Protein AF-A0A2S9A6Z4-F1 (afdb_monomer_lite)

Structure (mmCIF, N/CA/C/O backbone):
data_AF-A0A2S9A6Z4-F1
#
_entry.id   AF-A0A2S9A6Z4-F1
#
loop_
_atom_site.group_PDB
_atom_site.id
_atom_site.type_symbol
_atom_site.label_atom_id
_atom_site.label_alt_id
_atom_site.label_comp_id
_atom_site.label_asym_id
_atom_site.label_entity_id
_atom_site.label_seq_id
_atom_site.pdbx_PDB_ins_code
_atom_site.Cartn_x
_atom_site.Cartn_y
_atom_site.Cartn_z
_atom_site.occupancy
_atom_site.B_iso_or_equiv
_atom_site.auth_seq_id
_atom_site.auth_comp_id
_atom_site.auth_asym_id
_atom_site.auth_atom_id
_atom_site.pdbx_PDB_model_num
ATOM 1 N N . MET A 1 1 ? -17.299 8.467 -20.390 1.00 43.91 1 MET A N 1
ATOM 2 C CA . MET A 1 1 ? -16.970 8.377 -18.951 1.00 43.91 1 MET A CA 1
ATOM 3 C C . MET A 1 1 ? -18.245 8.656 -18.169 1.00 43.91 1 MET A C 1
ATOM 5 O O . MET A 1 1 ? -18.631 9.810 -18.056 1.00 43.91 1 MET A O 1
ATOM 9 N N . GLY A 1 2 ? -18.973 7.609 -17.773 1.00 43.03 2 GLY A N 1
ATOM 10 C CA . GLY A 1 2 ? -20.214 7.733 -17.004 1.00 43.03 2 GLY A CA 1
ATOM 11 C C . GLY A 1 2 ? -19.898 7.687 -15.514 1.00 43.03 2 GLY A C 1
ATOM 12 O O . GLY A 1 2 ? -19.309 6.712 -15.056 1.00 43.03 2 GLY A O 1
ATOM 13 N N . GLY A 1 3 ? -20.234 8.748 -14.783 1.00 45.00 3 GLY A N 1
ATOM 14 C CA . GLY A 1 3 ? -20.076 8.791 -13.331 1.00 45.00 3 GLY A CA 1
ATOM 15 C C . GLY A 1 3 ? -21.122 7.904 -12.665 1.00 45.00 3 GLY A C 1
ATOM 16 O O . GLY A 1 3 ? -22.321 8.091 -12.880 1.00 45.00 3 GLY A O 1
ATOM 17 N N . SER A 1 4 ? -20.681 6.927 -11.877 1.00 59.25 4 SER A N 1
ATOM 18 C CA . SER A 1 4 ? -21.575 6.215 -10.967 1.00 59.25 4 SER A CA 1
ATOM 19 C C . SER A 1 4 ? -21.935 7.139 -9.794 1.00 59.25 4 SER A C 1
ATOM 21 O O . SER A 1 4 ? -21.172 8.031 -9.430 1.00 59.25 4 SER A O 1
ATOM 23 N N . LYS A 1 5 ? -23.115 6.942 -9.193 1.00 54.53 5 LYS A N 1
ATOM 24 C CA . LYS A 1 5 ? -23.552 7.677 -7.987 1.00 54.53 5 LYS A CA 1
ATOM 25 C C . LYS A 1 5 ? -22.814 7.236 -6.713 1.00 54.53 5 LYS A C 1
ATOM 27 O O . LYS A 1 5 ? -23.123 7.732 -5.633 1.00 54.53 5 LYS A O 1
ATOM 32 N N . ASN A 1 6 ? -21.881 6.293 -6.828 1.00 62.22 6 ASN A N 1
ATOM 33 C CA . ASN A 1 6 ? -21.111 5.798 -5.700 1.00 62.22 6 ASN A CA 1
ATOM 34 C C . ASN A 1 6 ? -19.987 6.791 -5.418 1.00 62.22 6 ASN A C 1
ATOM 36 O O . ASN A 1 6 ? -19.190 7.098 -6.304 1.00 62.22 6 ASN A O 1
ATOM 40 N N . LEU A 1 7 ? -19.939 7.301 -4.188 1.00 59.84 7 LEU A N 1
ATOM 41 C CA . LEU A 1 7 ? -18.796 8.086 -3.740 1.00 59.84 7 LEU A CA 1
ATOM 42 C C . LEU A 1 7 ? -17.546 7.197 -3.806 1.00 59.84 7 LEU A C 1
ATOM 44 O O . LEU A 1 7 ? -17.610 6.069 -3.312 1.00 59.84 7 LEU A O 1
ATOM 48 N N . PRO A 1 8 ? -16.437 7.674 -4.396 1.00 63.22 8 PRO A N 1
ATOM 49 C CA . PRO A 1 8 ? -15.197 6.918 -4.399 1.00 63.22 8 PRO A CA 1
ATOM 50 C C . PRO A 1 8 ? -14.736 6.720 -2.955 1.00 63.22 8 PRO A C 1
ATOM 52 O O . PRO A 1 8 ? -14.615 7.676 -2.181 1.00 63.22 8 PRO A O 1
ATOM 55 N N . ALA A 1 9 ? -14.509 5.470 -2.583 1.00 68.00 9 ALA A N 1
ATOM 56 C CA . ALA A 1 9 ? -13.894 5.124 -1.321 1.00 68.00 9 ALA A CA 1
ATOM 57 C C . ALA A 1 9 ? -12.387 5.445 -1.390 1.00 68.00 9 ALA A C 1
ATOM 59 O O . ALA A 1 9 ? -11.789 5.403 -2.464 1.00 68.00 9 ALA A O 1
ATOM 60 N N . PRO A 1 10 ? -11.719 5.728 -0.258 1.00 69.25 10 PRO A N 1
ATOM 61 C CA . PRO A 1 10 ? -10.266 5.914 -0.199 1.00 69.25 10 PRO A CA 1
ATOM 62 C C . PRO A 1 10 ? -9.458 4.820 -0.908 1.00 69.25 10 PRO A C 1
ATOM 64 O O . PRO A 1 10 ? -8.398 5.097 -1.464 1.00 69.25 10 PRO A O 1
ATOM 67 N N . VAL A 1 11 ? -9.977 3.590 -0.916 1.00 66.62 11 VAL A N 1
ATOM 68 C CA . VAL A 1 11 ? -9.365 2.444 -1.589 1.00 66.62 11 VAL A CA 1
ATOM 69 C C . VAL A 1 11 ? -9.348 2.580 -3.118 1.00 66.62 11 VAL A C 1
ATOM 71 O O . VAL A 1 11 ? -8.414 2.103 -3.759 1.00 66.62 11 VAL A O 1
ATOM 74 N N . ASP A 1 12 ? -10.299 3.312 -3.704 1.00 66.06 12 ASP A N 1
ATOM 75 C CA . ASP A 1 12 ? -10.318 3.617 -5.140 1.00 66.06 12 ASP A CA 1
ATOM 76 C C . ASP A 1 12 ? -9.138 4.518 -5.538 1.00 66.06 12 ASP A C 1
ATOM 78 O O . ASP A 1 12 ? -8.703 4.508 -6.687 1.00 66.06 12 ASP A O 1
ATOM 82 N N . GLY A 1 13 ? -8.555 5.252 -4.581 1.00 66.44 13 GLY A N 1
ATOM 83 C CA . GLY A 1 13 ? -7.328 6.026 -4.779 1.00 66.44 13 GLY A CA 1
ATOM 84 C C . GLY A 1 13 ? -6.061 5.174 -4.922 1.00 66.44 13 GLY A C 1
ATOM 85 O O . GLY A 1 13 ? -5.030 5.699 -5.339 1.00 66.44 13 GLY A O 1
ATOM 86 N N . LEU A 1 14 ? -6.122 3.874 -4.603 1.00 67.44 14 LEU A N 1
ATOM 87 C CA . LEU A 1 14 ? -5.016 2.926 -4.795 1.00 67.44 14 LEU A CA 1
ATOM 88 C C . LEU A 1 14 ? -4.961 2.361 -6.222 1.00 67.44 14 LEU A C 1
ATOM 90 O O . LEU A 1 14 ? -3.944 1.790 -6.632 1.00 67.44 14 LEU A O 1
ATOM 94 N N . ALA A 1 15 ? -6.040 2.535 -6.991 1.00 65.94 15 ALA A N 1
ATOM 95 C CA . ALA A 1 15 ? -6.064 2.269 -8.419 1.00 65.94 15 ALA A CA 1
ATOM 96 C C . ALA A 1 15 ? -5.478 3.477 -9.163 1.00 65.94 15 ALA A C 1
ATOM 98 O O . ALA A 1 15 ? -6.114 4.518 -9.329 1.00 65.94 15 ALA A O 1
ATOM 99 N N . LEU A 1 16 ? -4.229 3.350 -9.610 1.00 66.25 16 LEU A N 1
ATOM 100 C CA . LEU A 1 16 ? -3.559 4.418 -10.347 1.00 66.25 16 LEU A CA 1
ATOM 101 C C . LEU A 1 16 ? -4.236 4.663 -11.703 1.00 66.25 16 LEU A C 1
ATOM 103 O O . LEU A 1 16 ? -4.534 3.725 -12.443 1.00 66.25 16 LEU A O 1
ATOM 107 N N . CYS A 1 17 ? -4.404 5.935 -12.076 1.00 68.38 17 CYS A N 1
ATOM 108 C CA . CYS A 1 17 ? -4.778 6.288 -13.445 1.00 68.38 17 CYS A CA 1
ATOM 109 C C . CYS A 1 17 ? -3.671 5.872 -14.432 1.00 68.38 17 CYS A C 1
ATOM 111 O O . CYS A 1 17 ? -2.522 5.669 -14.037 1.00 68.38 17 CYS A O 1
ATOM 113 N N . ALA A 1 18 ? -3.987 5.799 -15.729 1.00 63.03 18 ALA A N 1
ATOM 114 C CA . ALA A 1 18 ? -3.044 5.347 -16.759 1.00 63.03 18 ALA A CA 1
ATOM 115 C C . ALA A 1 18 ? -1.693 6.095 -16.740 1.00 63.03 18 ALA A C 1
ATOM 117 O O . ALA A 1 18 ? -0.648 5.480 -16.928 1.00 63.03 18 ALA A O 1
ATOM 118 N N . ILE A 1 19 ? -1.699 7.399 -16.440 1.00 66.81 19 ILE A N 1
ATOM 119 C CA . ILE A 1 19 ? -0.490 8.237 -16.365 1.00 66.81 19 ILE A CA 1
ATOM 120 C C . ILE A 1 19 ? 0.354 7.874 -15.136 1.00 66.81 19 ILE A C 1
ATOM 122 O O . ILE A 1 19 ? 1.558 7.653 -15.251 1.00 66.81 19 ILE A O 1
ATOM 126 N N . CYS A 1 20 ? -0.272 7.768 -13.961 1.00 66.12 20 CYS A N 1
ATOM 127 C CA . CYS A 1 20 ? 0.419 7.375 -12.733 1.00 66.12 20 CYS A CA 1
ATOM 128 C C . CYS 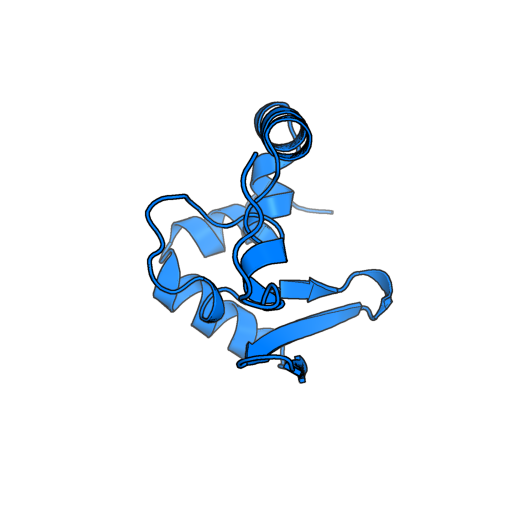A 1 20 ? 0.929 5.930 -12.811 1.00 66.12 20 CYS A C 1
ATOM 130 O O . CYS A 1 20 ? 2.008 5.623 -12.302 1.00 66.12 20 CYS A O 1
ATOM 132 N N . ASN A 1 21 ? 0.181 5.050 -13.483 1.00 69.69 21 ASN A N 1
ATOM 133 C CA . ASN A 1 21 ? 0.605 3.682 -13.731 1.00 69.69 21 ASN A CA 1
ATOM 134 C C . ASN A 1 21 ? 1.830 3.636 -14.658 1.00 69.69 21 ASN A C 1
ATOM 136 O O . ASN A 1 21 ? 2.802 2.971 -14.307 1.00 69.69 21 ASN A O 1
ATOM 140 N N . ALA A 1 22 ? 1.831 4.405 -15.754 1.00 65.06 22 ALA A N 1
ATOM 141 C CA . ALA A 1 22 ? 2.977 4.530 -16.659 1.00 65.06 22 ALA A CA 1
ATOM 142 C C . ALA A 1 22 ? 4.222 5.105 -15.955 1.00 65.06 22 ALA A C 1
ATOM 144 O O . ALA A 1 22 ? 5.332 4.614 -16.152 1.00 65.06 22 ALA A O 1
ATOM 145 N N . GLY A 1 23 ? 4.048 6.096 -15.071 1.00 65.62 23 GLY A N 1
ATOM 146 C CA . GLY A 1 23 ? 5.140 6.634 -14.250 1.00 65.62 23 GLY A CA 1
ATOM 147 C C . GLY A 1 23 ? 5.727 5.605 -13.276 1.00 65.62 23 GLY A C 1
ATOM 148 O O . GLY A 1 23 ? 6.944 5.524 -13.104 1.00 65.62 23 GLY A O 1
ATOM 149 N N . CYS A 1 24 ? 4.879 4.763 -12.677 1.00 61.28 24 CYS A N 1
ATOM 150 C CA . CYS A 1 24 ? 5.348 3.649 -11.856 1.00 61.28 24 CYS A CA 1
ATOM 151 C C . CYS A 1 24 ? 6.115 2.620 -12.694 1.00 61.28 24 CYS A C 1
ATOM 153 O O . CYS A 1 24 ? 7.206 2.227 -12.294 1.00 61.28 24 CYS A O 1
ATOM 155 N N . GLU A 1 25 ? 5.578 2.213 -13.845 1.00 63.28 25 GLU A N 1
ATOM 156 C CA . GLU A 1 25 ? 6.174 1.197 -14.727 1.00 63.28 25 GLU A CA 1
ATOM 157 C C . GLU A 1 25 ? 7.566 1.570 -15.258 1.00 63.28 25 GLU A C 1
ATOM 159 O O . GLU A 1 25 ? 8.338 0.672 -15.579 1.00 63.28 25 GLU A O 1
ATOM 164 N N . GLY A 1 26 ? 7.924 2.859 -15.287 1.00 69.88 26 GLY A N 1
ATOM 165 C CA . GLY A 1 26 ? 9.269 3.303 -15.660 1.00 69.88 26 GLY A CA 1
ATOM 166 C C . GLY A 1 26 ? 10.349 2.962 -14.625 1.00 69.88 26 GLY A C 1
ATOM 167 O O . GLY A 1 26 ? 11.331 2.304 -14.949 1.00 69.88 26 GLY A O 1
ATOM 168 N N . GLY A 1 27 ? 10.190 3.410 -13.375 1.00 69.88 27 GLY A N 1
ATOM 169 C CA . GLY A 1 27 ? 11.231 3.222 -12.346 1.00 69.88 27 GLY A CA 1
ATOM 170 C C . GLY A 1 27 ? 10.769 3.310 -10.893 1.00 69.88 27 GLY A C 1
ATOM 171 O O . GLY A 1 27 ? 11.493 2.895 -9.994 1.00 69.88 27 GLY A O 1
ATOM 172 N N . MET A 1 28 ? 9.552 3.796 -10.635 1.00 79.31 28 MET A N 1
ATOM 173 C CA . MET A 1 28 ? 9.033 3.948 -9.270 1.00 79.31 28 MET A CA 1
ATOM 174 C C . MET A 1 28 ? 8.182 2.761 -8.809 1.00 79.31 28 MET A C 1
ATOM 176 O O . MET A 1 28 ? 7.661 2.781 -7.698 1.00 79.31 28 MET A O 1
ATOM 180 N N . GLN A 1 29 ? 8.024 1.718 -9.628 1.00 82.00 29 GLN A N 1
ATOM 181 C CA . GLN A 1 29 ? 7.120 0.607 -9.333 1.00 82.00 29 GLN A CA 1
ATOM 182 C C . GLN A 1 29 ? 7.457 -0.097 -8.020 1.00 82.00 29 GLN A C 1
ATOM 184 O O . GLN A 1 29 ? 6.553 -0.318 -7.220 1.00 82.00 29 GLN A O 1
ATOM 189 N N . ALA A 1 30 ? 8.729 -0.429 -7.786 1.00 81.38 30 ALA A N 1
ATOM 190 C CA . ALA A 1 30 ? 9.139 -1.102 -6.555 1.00 81.38 30 ALA A CA 1
ATOM 191 C C . ALA A 1 30 ? 8.832 -0.238 -5.324 1.00 81.38 30 ALA A C 1
ATOM 193 O O . ALA A 1 30 ? 8.286 -0.728 -4.343 1.00 81.38 30 ALA A O 1
ATOM 194 N N . GLN A 1 31 ? 9.089 1.069 -5.410 1.00 86.50 31 GLN A N 1
ATOM 195 C CA . GLN A 1 31 ? 8.803 2.019 -4.338 1.00 86.50 31 GLN A CA 1
ATOM 196 C C . GLN A 1 31 ? 7.294 2.195 -4.103 1.00 86.50 31 GLN A C 1
ATOM 198 O O . GLN A 1 31 ? 6.839 2.210 -2.961 1.00 86.50 31 GLN A O 1
ATOM 203 N N . ALA A 1 32 ? 6.507 2.295 -5.174 1.00 87.31 32 ALA A N 1
ATOM 204 C CA . ALA A 1 32 ? 5.059 2.444 -5.093 1.00 87.31 32 ALA A CA 1
ATOM 205 C C . ALA A 1 32 ? 4.385 1.192 -4.519 1.00 87.31 32 ALA A C 1
ATOM 207 O O . ALA A 1 32 ? 3.466 1.313 -3.712 1.00 87.31 32 ALA A O 1
ATOM 208 N N . LEU A 1 33 ? 4.855 0.001 -4.905 1.00 89.00 33 LEU A N 1
ATOM 209 C CA . LEU A 1 33 ? 4.388 -1.263 -4.343 1.00 89.00 33 LEU A CA 1
ATOM 210 C C . LEU A 1 33 ? 4.818 -1.391 -2.879 1.00 89.00 33 LEU A C 1
ATOM 212 O O . LEU A 1 33 ? 3.957 -1.610 -2.039 1.00 89.00 33 LEU A O 1
ATOM 216 N N . ARG A 1 34 ? 6.095 -1.134 -2.551 1.00 90.00 34 ARG A N 1
ATOM 217 C CA . ARG A 1 34 ? 6.626 -1.128 -1.175 1.00 90.00 34 ARG A CA 1
ATOM 218 C C . ARG A 1 34 ? 5.764 -0.301 -0.226 1.00 90.00 34 ARG A C 1
ATOM 220 O O . ARG A 1 34 ? 5.455 -0.759 0.862 1.00 90.00 34 ARG A O 1
ATOM 227 N N . TYR A 1 35 ? 5.396 0.916 -0.617 1.00 92.00 35 TYR A N 1
ATOM 228 C CA . TYR A 1 35 ? 4.644 1.838 0.240 1.00 92.00 35 TYR A CA 1
ATOM 229 C C . TYR A 1 35 ? 3.119 1.707 0.122 1.00 92.00 35 TYR A C 1
ATOM 231 O O . TYR A 1 35 ? 2.394 2.502 0.723 1.00 92.00 35 TYR A O 1
ATOM 239 N N . GLY A 1 36 ? 2.626 0.732 -0.647 1.00 89.25 36 GLY A N 1
ATOM 240 C CA . GLY A 1 36 ? 1.195 0.511 -0.861 1.00 89.25 36 GLY A CA 1
ATOM 241 C C . GLY A 1 36 ? 0.495 1.628 -1.637 1.00 89.25 36 GLY A C 1
ATOM 242 O O . GLY A 1 36 ? -0.723 1.729 -1.591 1.00 89.25 36 GLY A O 1
ATOM 243 N N . TRP A 1 37 ? 1.238 2.480 -2.351 1.00 88.62 37 TRP A N 1
ATOM 244 C CA . TRP A 1 37 ? 0.687 3.522 -3.232 1.00 88.62 37 TRP A CA 1
ATOM 245 C C . TRP A 1 37 ? 0.159 2.953 -4.547 1.00 88.62 37 TRP A C 1
ATOM 247 O O . TRP A 1 37 ? -0.641 3.587 -5.231 1.00 88.62 37 TRP A O 1
ATOM 257 N N . LYS A 1 38 ? 0.641 1.763 -4.908 1.00 85.31 38 LYS A N 1
ATOM 258 C CA . LYS A 1 38 ? 0.162 0.956 -6.023 1.00 85.31 38 LYS A CA 1
ATOM 259 C C . LYS A 1 38 ? -0.252 -0.401 -5.480 1.00 85.31 38 LYS A C 1
ATOM 261 O O . LYS A 1 38 ? 0.454 -0.996 -4.669 1.00 85.31 38 LYS A O 1
ATOM 266 N N . VAL A 1 39 ? -1.361 -0.909 -5.994 1.00 86.62 39 VAL A N 1
ATOM 267 C CA . VAL A 1 39 ? -1.824 -2.270 -5.734 1.00 86.62 39 VAL A CA 1
ATOM 268 C C . VAL A 1 39 ? -1.780 -3.058 -7.040 1.00 86.62 39 VAL A C 1
ATOM 270 O O . VAL A 1 39 ? -2.051 -2.518 -8.116 1.00 86.62 39 VAL A O 1
ATOM 273 N N . ARG A 1 40 ? -1.371 -4.329 -6.983 1.00 84.19 40 ARG A N 1
ATOM 274 C CA . ARG A 1 40 ? -1.389 -5.194 -8.172 1.00 84.19 40 ARG A CA 1
ATOM 275 C C . ARG A 1 40 ? -2.834 -5.459 -8.593 1.00 84.19 40 ARG A C 1
ATOM 277 O O . ARG A 1 40 ? -3.693 -5.683 -7.751 1.00 84.19 40 ARG A O 1
ATOM 284 N N . ALA A 1 41 ? -3.078 -5.526 -9.900 1.00 84.31 41 ALA A N 1
ATOM 285 C CA . ALA A 1 41 ? -4.425 -5.706 -10.447 1.00 84.31 41 ALA A CA 1
ATOM 286 C C . ALA A 1 41 ? -5.134 -6.996 -9.986 1.00 84.31 41 ALA A C 1
ATOM 288 O O . ALA A 1 41 ? -6.358 -7.042 -9.967 1.00 84.31 41 ALA A O 1
ATOM 289 N N . TRP A 1 42 ? -4.384 -8.038 -9.613 1.00 84.50 42 TRP A N 1
ATOM 290 C CA . TRP A 1 42 ? -4.948 -9.302 -9.129 1.00 84.50 42 TRP A CA 1
ATOM 291 C C . TRP A 1 42 ? -5.414 -9.255 -7.664 1.00 84.50 42 TRP A C 1
ATOM 293 O O . TRP A 1 42 ? -6.072 -10.188 -7.207 1.00 84.50 42 TRP A O 1
ATOM 303 N N . VAL A 1 43 ? -5.089 -8.199 -6.911 1.00 85.88 43 VAL A N 1
ATOM 304 C CA . VAL A 1 43 ? -5.507 -8.056 -5.511 1.00 85.88 43 VAL A CA 1
ATOM 305 C C . VAL A 1 43 ? -6.985 -7.685 -5.466 1.00 85.88 43 VAL A C 1
ATOM 307 O O . VAL A 1 43 ? -7.375 -6.587 -5.853 1.00 85.88 43 VAL A O 1
ATOM 310 N N . THR A 1 44 ? -7.813 -8.591 -4.949 1.00 85.31 44 THR A N 1
ATOM 311 C CA . THR A 1 44 ? -9.270 -8.399 -4.881 1.00 85.31 44 THR A CA 1
ATOM 312 C C . THR A 1 44 ? -9.723 -7.519 -3.718 1.00 85.31 44 THR A C 1
ATOM 314 O O . THR A 1 44 ? -10.764 -6.881 -3.820 1.00 85.31 44 THR A O 1
ATOM 317 N N . ASN A 1 45 ? -8.945 -7.467 -2.630 1.00 86.50 45 ASN A N 1
ATOM 318 C CA . ASN A 1 45 ? -9.253 -6.694 -1.420 1.00 86.50 45 ASN A CA 1
ATOM 319 C C . ASN A 1 45 ? -8.144 -5.659 -1.144 1.00 86.50 45 ASN A C 1
ATOM 321 O O . ASN A 1 45 ? -7.297 -5.887 -0.275 1.00 86.50 45 ASN A O 1
ATOM 325 N N . PRO A 1 46 ? -8.107 -4.541 -1.890 1.00 86.00 46 PRO A N 1
ATOM 326 C CA . PRO A 1 46 ? -7.050 -3.530 -1.786 1.00 86.00 46 PRO A CA 1
ATOM 327 C C . PRO A 1 46 ? -6.939 -2.866 -0.403 1.00 86.00 46 PRO A C 1
ATOM 329 O O . PRO A 1 46 ? -5.856 -2.449 -0.014 1.00 86.00 46 PRO A O 1
ATOM 332 N N . GLU A 1 47 ? -8.011 -2.852 0.390 1.00 86.94 47 GLU A N 1
ATOM 333 C CA . GLU A 1 47 ? -8.028 -2.411 1.798 1.00 86.94 47 GLU A CA 1
ATOM 334 C C . GLU A 1 47 ? -7.085 -3.200 2.725 1.00 86.94 47 GLU A C 1
ATOM 336 O O . GLU A 1 47 ? -6.687 -2.715 3.785 1.00 86.94 47 GLU A O 1
ATOM 341 N N . ARG A 1 48 ? -6.683 -4.411 2.316 1.00 89.62 48 ARG A N 1
ATOM 342 C CA . ARG A 1 48 ? -5.696 -5.228 3.036 1.00 89.62 48 ARG A CA 1
ATOM 343 C C . ARG A 1 48 ? -4.258 -4.790 2.780 1.00 89.62 48 ARG A C 1
ATOM 345 O O . ARG A 1 48 ? -3.361 -5.255 3.477 1.00 89.62 48 ARG A O 1
ATOM 352 N N . VAL A 1 49 ? -4.027 -3.922 1.795 1.00 93.38 49 VAL A N 1
ATOM 353 C CA . VAL A 1 49 ? -2.703 -3.374 1.509 1.00 93.38 49 VAL A CA 1
ATOM 354 C C . VAL A 1 49 ? -2.481 -2.151 2.401 1.00 93.38 49 VAL A C 1
ATOM 356 O O . VAL A 1 49 ? -3.236 -1.181 2.315 1.00 93.38 49 VAL A O 1
ATOM 359 N N . PRO A 1 50 ? -1.466 -2.171 3.277 1.00 95.06 50 PRO A N 1
ATOM 360 C CA . PRO A 1 50 ? -1.154 -1.028 4.118 1.00 95.06 50 PRO A CA 1
ATOM 361 C C . PRO A 1 50 ? -0.508 0.076 3.282 1.00 95.06 50 PRO A C 1
ATOM 363 O O . PRO A 1 50 ? 0.280 -0.193 2.378 1.00 95.06 50 PRO A O 1
ATOM 366 N N . VAL A 1 51 ? -0.810 1.326 3.622 1.00 94.50 51 VAL A N 1
ATOM 367 C CA . VAL A 1 51 ? -0.366 2.504 2.872 1.00 94.50 51 VAL A CA 1
ATOM 368 C C . VAL A 1 51 ? 0.516 3.369 3.761 1.00 94.50 51 VAL A C 1
ATOM 370 O O . VAL A 1 51 ? 0.122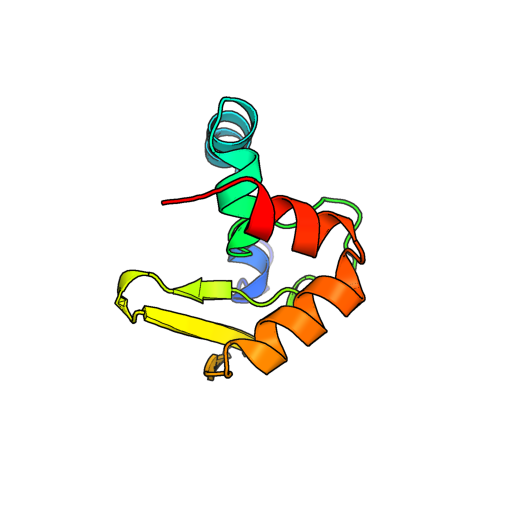 3.746 4.869 1.00 94.50 51 VAL A O 1
ATOM 373 N N . PHE A 1 52 ? 1.707 3.713 3.281 1.00 94.19 52 PHE A N 1
ATOM 374 C CA . PHE A 1 52 ? 2.588 4.651 3.967 1.00 94.19 52 PHE A CA 1
ATOM 375 C C . PHE A 1 52 ? 2.274 6.092 3.558 1.00 94.19 52 PHE A C 1
ATOM 377 O O . PHE A 1 52 ? 2.271 6.427 2.374 1.00 94.19 52 PHE A O 1
ATOM 384 N N . TYR A 1 53 ? 2.055 6.972 4.533 1.00 91.19 53 TYR A N 1
ATOM 385 C CA . TYR A 1 53 ? 1.808 8.397 4.317 1.00 91.19 53 TYR A CA 1
ATOM 386 C C . TYR A 1 53 ? 3.083 9.197 4.621 1.00 91.19 53 TYR A C 1
ATOM 388 O O . TYR A 1 53 ? 3.350 9.487 5.789 1.00 91.19 53 TYR A O 1
ATOM 396 N N . PRO A 1 54 ? 3.868 9.606 3.605 1.00 88.25 54 PRO A N 1
ATOM 397 C CA . PRO A 1 54 ? 5.198 10.184 3.817 1.00 88.25 54 PRO A CA 1
ATOM 398 C C . PRO A 1 54 ? 5.171 11.534 4.542 1.00 88.25 54 PRO A C 1
ATOM 400 O O . PRO 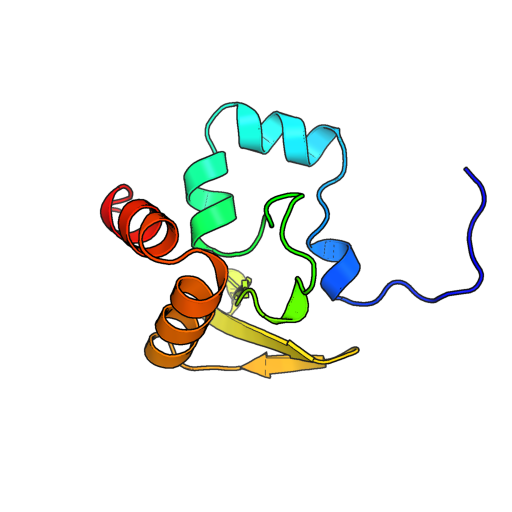A 1 54 ? 6.053 11.815 5.342 1.00 88.25 54 PRO A O 1
ATOM 403 N N . ARG A 1 55 ? 4.134 12.358 4.337 1.00 89.31 55 ARG A N 1
ATOM 404 C CA . ARG A 1 55 ? 3.991 13.640 5.058 1.00 89.31 55 ARG A CA 1
ATOM 405 C C . ARG A 1 55 ? 3.766 13.468 6.559 1.00 89.31 55 ARG A C 1
ATOM 407 O O . ARG A 1 55 ? 4.072 14.367 7.331 1.00 89.31 55 ARG A O 1
ATOM 414 N N . GLU A 1 56 ? 3.205 12.333 6.956 1.00 91.62 56 GLU A N 1
ATOM 415 C CA . GLU A 1 56 ? 2.855 12.023 8.343 1.00 91.62 56 GLU A CA 1
ATOM 416 C C . GLU A 1 56 ? 3.782 10.972 8.960 1.00 91.62 56 GLU A C 1
ATOM 418 O O . GLU A 1 56 ? 3.590 10.613 10.123 1.00 91.62 56 GLU A O 1
ATOM 423 N N . MET A 1 57 ? 4.744 10.474 8.170 1.00 92.75 57 MET A N 1
ATOM 424 C CA . MET A 1 57 ? 5.713 9.432 8.513 1.00 92.75 57 MET A CA 1
ATOM 425 C C . MET A 1 57 ? 5.079 8.228 9.220 1.00 92.75 57 MET A C 1
ATOM 427 O O . MET A 1 57 ? 5.621 7.702 10.190 1.00 92.75 57 MET A O 1
ATOM 431 N N . ARG A 1 58 ? 3.906 7.790 8.745 1.00 95.56 58 ARG A N 1
ATOM 432 C CA . ARG A 1 58 ? 3.142 6.705 9.374 1.00 95.56 58 ARG A CA 1
ATOM 433 C C . ARG A 1 58 ? 2.527 5.756 8.362 1.00 95.56 58 ARG A C 1
ATOM 435 O O . ARG A 1 58 ? 2.162 6.157 7.257 1.00 95.56 58 ARG A O 1
ATOM 442 N N . TRP A 1 59 ? 2.361 4.514 8.791 1.00 96.44 59 TRP A N 1
ATOM 443 C CA . TRP A 1 59 ? 1.566 3.521 8.086 1.00 96.44 59 TRP A CA 1
ATOM 444 C C . TRP A 1 59 ? 0.108 3.616 8.513 1.00 96.44 59 TRP A C 1
ATOM 446 O O . TRP A 1 59 ? -0.191 3.877 9.679 1.00 96.44 59 TRP A O 1
ATOM 456 N N . CYS A 1 60 ? -0.795 3.382 7.570 1.00 95.44 60 CYS A N 1
ATOM 457 C CA . CYS A 1 60 ? -2.224 3.305 7.823 1.00 95.44 60 CYS A CA 1
ATOM 458 C C . CYS A 1 60 ? -2.816 2.091 7.104 1.00 95.44 60 CYS A C 1
ATOM 460 O O . CYS A 1 60 ? -2.374 1.744 6.007 1.00 95.44 60 CYS A O 1
ATOM 462 N N . ARG A 1 61 ? -3.871 1.505 7.675 1.00 93.69 61 ARG A N 1
ATOM 463 C CA . ARG A 1 61 ? -4.828 0.699 6.905 1.00 93.69 61 ARG A CA 1
ATOM 464 C C . ARG A 1 61 ? -6.011 1.560 6.481 1.00 93.69 61 ARG A C 1
ATOM 466 O O . ARG A 1 61 ? -6.365 2.515 7.181 1.00 93.69 61 ARG A O 1
ATOM 473 N N . LEU A 1 62 ? -6.617 1.214 5.354 1.00 90.12 62 LEU A N 1
ATOM 474 C CA . LEU A 1 62 ? -7.844 1.846 4.886 1.00 90.12 62 LEU A CA 1
ATOM 475 C C . LEU A 1 62 ? -9.032 0.997 5.340 1.00 90.12 62 LEU A C 1
ATOM 477 O O . LEU A 1 62 ? -9.069 -0.197 5.068 1.00 90.12 62 LEU A O 1
ATOM 481 N N . GLU A 1 63 ? -9.989 1.604 6.036 1.00 86.38 63 GLU A N 1
ATOM 482 C CA . GLU A 1 63 ? -11.218 0.941 6.482 1.00 86.38 63 GLU A CA 1
ATOM 483 C C . GLU A 1 63 ? -12.425 1.790 6.101 1.00 86.38 63 GLU A C 1
ATOM 485 O O . GLU A 1 63 ? -12.684 2.839 6.699 1.00 86.38 63 GLU A O 1
ATOM 490 N N . GLY A 1 64 ? -13.159 1.352 5.075 1.00 82.94 64 GLY A N 1
ATOM 491 C CA . GLY A 1 64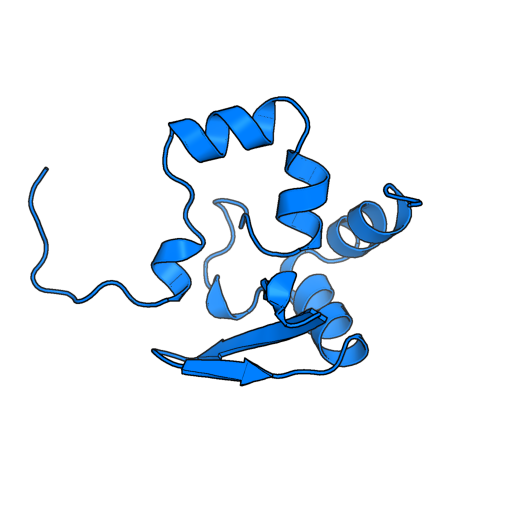 ? -14.232 2.149 4.487 1.00 82.94 64 GLY A CA 1
ATOM 492 C C . GLY A 1 64 ? -13.711 3.528 4.081 1.00 82.94 64 GLY A C 1
ATOM 493 O O . GLY A 1 64 ? -12.801 3.636 3.263 1.00 82.94 64 GLY A O 1
ATOM 494 N N . THR A 1 65 ? -14.261 4.586 4.681 1.00 81.00 65 THR A N 1
ATOM 495 C CA . THR A 1 65 ? -13.872 5.985 4.430 1.00 81.00 65 THR A CA 1
ATOM 496 C C . THR A 1 65 ? -12.767 6.511 5.351 1.00 81.00 65 THR A C 1
ATOM 498 O O . THR A 1 65 ? -12.416 7.688 5.269 1.00 81.00 65 THR A O 1
ATOM 501 N N . TYR A 1 66 ? -12.227 5.679 6.242 1.00 84.44 66 TYR A N 1
ATOM 502 C CA . TYR A 1 66 ? -11.265 6.091 7.259 1.00 84.44 66 TYR A CA 1
ATOM 503 C C . TYR A 1 66 ? -9.866 5.546 6.988 1.00 84.44 66 TYR A C 1
ATOM 505 O O . TYR A 1 66 ? -9.675 4.475 6.413 1.00 84.44 66 TYR A O 1
ATOM 513 N N . ARG A 1 67 ? -8.873 6.295 7.469 1.00 90.56 67 ARG A N 1
ATOM 514 C CA . ARG A 1 67 ? -7.481 5.857 7.574 1.00 90.56 67 ARG A CA 1
ATOM 515 C C . ARG A 1 67 ? -7.171 5.599 9.041 1.00 90.56 67 ARG A C 1
ATOM 517 O O . ARG A 1 67 ? -7.298 6.503 9.868 1.00 90.56 67 ARG A O 1
ATOM 524 N N . VAL A 1 68 ? -6.777 4.377 9.361 1.00 93.81 68 VAL A N 1
ATOM 525 C CA . VAL A 1 68 ? -6.454 3.974 10.730 1.00 93.81 68 VAL A CA 1
ATOM 526 C C . VAL A 1 68 ? -4.942 3.817 10.832 1.00 93.81 68 VAL A C 1
ATOM 528 O O . VAL A 1 68 ? -4.391 2.968 10.128 1.00 93.81 68 VAL A O 1
ATOM 531 N N . PRO A 1 69 ? -4.251 4.630 11.656 1.00 96.31 69 PRO A N 1
ATOM 532 C CA . PRO A 1 69 ? -2.817 4.485 11.869 1.00 96.31 69 PRO A CA 1
ATOM 533 C C . PRO A 1 69 ? -2.477 3.101 12.423 1.00 96.31 69 PRO A C 1
ATOM 535 O O . PRO A 1 69 ? -3.140 2.614 13.336 1.00 96.31 69 PRO A O 1
ATOM 538 N N . ILE A 1 70 ? -1.424 2.494 11.890 1.00 97.00 70 ILE A N 1
ATOM 539 C CA . ILE A 1 70 ? -0.907 1.190 12.312 1.00 97.00 70 ILE A CA 1
ATOM 540 C C . ILE A 1 70 ? 0.608 1.268 12.508 1.00 97.00 70 ILE A C 1
ATOM 542 O O . ILE A 1 70 ? 1.280 2.175 12.009 1.00 97.00 70 ILE A O 1
ATOM 546 N N . THR A 1 71 ? 1.160 0.314 13.252 1.00 96.94 71 THR A N 1
ATOM 547 C CA . THR A 1 71 ? 2.609 0.203 13.424 1.00 96.94 71 THR A CA 1
ATOM 548 C C . THR A 1 71 ? 3.270 -0.360 12.166 1.00 96.94 71 THR A C 1
ATOM 550 O O . THR A 1 71 ? 2.624 -0.981 11.320 1.00 96.94 71 THR A O 1
ATOM 553 N N . TYR A 1 72 ? 4.590 -0.186 12.064 1.00 94.75 72 TYR A N 1
ATOM 554 C CA . TYR A 1 72 ? 5.383 -0.801 10.998 1.00 94.75 72 TYR A CA 1
ATOM 555 C C . TYR A 1 72 ? 5.263 -2.332 10.987 1.00 94.75 72 TYR A C 1
ATOM 557 O O . TYR A 1 72 ? 5.110 -2.917 9.921 1.00 94.75 72 TYR A O 1
ATOM 565 N N . SER A 1 73 ? 5.286 -2.981 12.158 1.00 95.88 73 SER A N 1
ATOM 566 C CA . SER A 1 73 ? 5.154 -4.440 12.255 1.00 95.88 73 SER A CA 1
ATOM 567 C C . SER A 1 73 ? 3.827 -4.931 11.676 1.00 95.88 73 SER A C 1
ATOM 569 O O . SER A 1 73 ? 3.833 -5.817 10.829 1.00 95.88 73 SER A O 1
ATOM 571 N N . VAL A 1 74 ? 2.716 -4.275 12.033 1.00 96.69 74 VAL A N 1
ATOM 572 C CA . VAL A 1 74 ? 1.385 -4.602 11.500 1.00 96.69 74 VAL A CA 1
ATOM 573 C C . VAL A 1 74 ? 1.325 -4.355 9.993 1.00 96.69 74 VAL A C 1
ATOM 575 O O . VAL A 1 74 ? 0.767 -5.164 9.260 1.00 96.69 74 VAL A O 1
ATOM 578 N N . ALA A 1 75 ? 1.939 -3.276 9.496 1.00 96.00 75 ALA A N 1
ATOM 579 C CA . ALA A 1 75 ? 2.037 -3.044 8.058 1.00 96.00 75 ALA A CA 1
ATOM 580 C C . ALA A 1 75 ? 2.823 -4.163 7.349 1.00 96.00 75 ALA A C 1
ATOM 582 O O . ALA A 1 75 ? 2.426 -4.618 6.281 1.00 96.00 75 ALA A O 1
ATOM 583 N N . MET A 1 76 ? 3.913 -4.662 7.935 1.00 95.56 76 MET A N 1
ATOM 584 C CA . MET A 1 76 ? 4.651 -5.779 7.338 1.00 95.56 76 MET A CA 1
ATOM 585 C C . MET A 1 76 ? 3.828 -7.066 7.331 1.00 95.56 76 MET A C 1
ATOM 587 O O . MET A 1 76 ? 3.774 -7.732 6.300 1.00 95.56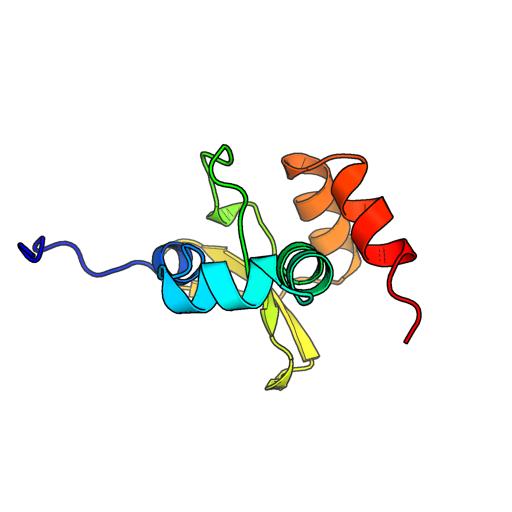 76 MET A O 1
ATOM 591 N N . GLU A 1 77 ? 3.133 -7.383 8.423 1.00 96.38 77 GLU A N 1
ATOM 592 C CA . GLU A 1 77 ? 2.233 -8.540 8.497 1.00 96.38 77 GLU A CA 1
ATOM 593 C C . GLU A 1 77 ? 1.116 -8.454 7.447 1.00 96.38 77 GLU A C 1
ATOM 595 O O . GLU A 1 77 ? 0.885 -9.409 6.704 1.00 96.38 77 GLU A O 1
ATOM 600 N N . MET A 1 78 ? 0.468 -7.291 7.322 1.00 95.62 78 MET A N 1
ATOM 601 C CA . MET A 1 78 ? -0.581 -7.055 6.327 1.00 95.62 78 MET A CA 1
ATOM 602 C C . MET A 1 78 ? -0.048 -7.189 4.896 1.00 95.62 78 MET A C 1
ATOM 604 O O . MET A 1 78 ? -0.625 -7.927 4.098 1.00 95.62 78 MET A O 1
ATOM 608 N N . GLY A 1 79 ? 1.074 -6.542 4.574 1.00 94.19 79 GLY A N 1
ATOM 609 C CA . GLY A 1 79 ? 1.692 -6.631 3.250 1.00 94.19 79 GLY A CA 1
ATOM 610 C C . GLY A 1 79 ? 2.097 -8.061 2.883 1.00 94.19 79 GLY A C 1
ATOM 611 O O . GLY A 1 79 ? 1.779 -8.530 1.789 1.00 94.19 79 GLY A O 1
ATOM 612 N N . CYS A 1 80 ? 2.695 -8.796 3.825 1.00 95.31 80 CYS A N 1
ATOM 613 C CA . CYS A 1 80 ? 3.036 -10.209 3.645 1.00 95.31 80 CYS A CA 1
ATOM 614 C C . CYS A 1 80 ? 1.791 -11.093 3.485 1.00 95.31 80 CYS A C 1
ATOM 616 O O . CYS A 1 80 ? 1.825 -12.055 2.726 1.00 95.31 80 CYS A O 1
ATOM 618 N N . SER A 1 81 ? 0.675 -10.770 4.144 1.00 95.62 81 SER A N 1
ATOM 619 C CA . SER A 1 81 ? -0.575 -11.525 3.977 1.00 95.62 81 SER A CA 1
ATOM 620 C C . SER A 1 81 ? -1.178 -11.401 2.572 1.00 95.62 81 SER A C 1
ATOM 622 O O . SER A 1 81 ? -1.915 -12.288 2.145 1.00 95.62 81 SER A O 1
ATOM 624 N N . VAL A 1 82 ? -0.865 -10.316 1.850 1.00 93.94 82 VAL A N 1
ATOM 625 C CA . VAL A 1 82 ? -1.348 -10.068 0.483 1.00 93.94 82 VAL A CA 1
ATOM 626 C C . VAL A 1 82 ? -0.354 -10.569 -0.561 1.00 93.94 82 VAL A C 1
ATOM 628 O O . VAL A 1 82 ? -0.745 -11.285 -1.478 1.00 93.94 82 VAL A O 1
ATOM 631 N N . TYR A 1 83 ? 0.918 -10.190 -0.437 1.00 92.75 83 TYR A N 1
ATOM 632 C CA . TYR A 1 83 ? 1.940 -10.403 -1.470 1.00 92.75 83 TYR A CA 1
ATOM 633 C C . TYR A 1 83 ? 2.983 -11.464 -1.101 1.00 92.75 83 TYR A C 1
ATOM 635 O O . TYR A 1 83 ? 3.836 -11.810 -1.917 1.00 92.75 83 TYR A O 1
ATOM 643 N N . GLY A 1 84 ? 2.958 -11.983 0.127 1.00 93.62 84 GLY A N 1
ATOM 644 C CA . GLY A 1 84 ? 3.951 -12.938 0.603 1.00 93.62 84 GLY A CA 1
ATOM 645 C C . GLY A 1 84 ? 5.370 -12.379 0.520 1.00 93.62 84 GLY A C 1
ATOM 646 O O . GLY A 1 84 ? 5.649 -11.264 0.964 1.00 93.62 84 GLY A O 1
ATOM 647 N N . ARG A 1 85 ? 6.270 -13.177 -0.062 1.00 92.94 85 ARG A N 1
ATOM 648 C CA . ARG A 1 85 ? 7.701 -12.870 -0.153 1.00 92.94 85 ARG A CA 1
ATOM 649 C C . ARG A 1 85 ? 8.009 -11.631 -1.000 1.00 92.94 85 ARG A C 1
ATOM 651 O O . ARG A 1 85 ? 8.916 -10.894 -0.633 1.00 92.94 85 ARG A O 1
ATOM 658 N N . GLU A 1 86 ? 7.220 -11.349 -2.042 1.00 91.81 86 GLU A N 1
ATOM 659 C CA . GLU A 1 86 ? 7.436 -10.170 -2.899 1.00 91.81 86 GLU A CA 1
ATOM 660 C C . GLU A 1 86 ? 7.439 -8.863 -2.089 1.00 91.81 86 GLU A C 1
ATOM 662 O O . GLU A 1 86 ? 8.210 -7.951 -2.382 1.00 91.81 86 GLU A O 1
ATOM 667 N N . TRP A 1 87 ? 6.615 -8.778 -1.037 1.00 91.69 87 TRP A N 1
ATOM 668 C CA . TRP A 1 87 ? 6.569 -7.597 -0.174 1.00 91.69 87 TRP A CA 1
ATOM 669 C C . TRP A 1 87 ? 7.896 -7.343 0.540 1.00 91.69 87 TRP A C 1
ATOM 671 O O . TRP A 1 87 ? 8.335 -6.195 0.647 1.00 91.69 87 TRP A O 1
ATOM 681 N N . LEU A 1 88 ? 8.519 -8.415 1.034 1.00 92.62 88 LEU A N 1
ATOM 682 C CA . LEU A 1 88 ? 9.804 -8.360 1.724 1.00 92.62 88 LEU A CA 1
ATOM 683 C C . LEU A 1 88 ? 10.904 -7.957 0.747 1.00 92.62 88 LEU A C 1
ATOM 685 O O . LEU A 1 88 ? 11.661 -7.034 1.032 1.00 92.62 88 LEU A O 1
ATOM 689 N N . ASP A 1 89 ? 10.911 -8.561 -0.441 1.00 91.19 89 ASP A N 1
ATOM 690 C CA . ASP A 1 89 ? 11.907 -8.270 -1.468 1.00 91.19 89 ASP A CA 1
ATOM 691 C C . ASP A 1 89 ? 11.862 -6.783 -1.887 1.00 91.19 89 ASP A C 1
ATOM 693 O O . ASP A 1 89 ? 12.905 -6.154 -2.057 1.00 91.19 89 ASP A O 1
ATOM 697 N N . TRP A 1 90 ? 10.677 -6.156 -1.971 1.00 89.69 90 TRP A N 1
ATOM 698 C CA . TRP A 1 90 ? 10.563 -4.708 -2.233 1.00 89.69 90 TRP A CA 1
ATOM 699 C C . TRP A 1 90 ? 11.067 -3.825 -1.085 1.00 89.69 90 TRP A C 1
ATOM 701 O O . TRP A 1 90 ? 11.520 -2.703 -1.327 1.00 89.69 90 TRP A O 1
ATOM 711 N N . HIS A 1 91 ? 10.981 -4.297 0.159 1.00 88.25 91 HIS A N 1
ATOM 712 C CA . HIS A 1 91 ? 11.513 -3.586 1.322 1.00 88.25 91 HIS A CA 1
ATOM 713 C C . HIS A 1 91 ? 13.036 -3.712 1.428 1.00 88.25 91 HIS A C 1
ATOM 715 O O . HIS A 1 91 ? 13.684 -2.750 1.839 1.00 88.25 91 HIS A O 1
ATOM 721 N N . GLU A 1 92 ? 13.594 -4.852 1.020 1.00 86.69 92 GLU A N 1
ATOM 722 C CA . GLU A 1 92 ? 15.035 -5.129 1.011 1.00 86.69 92 GLU A CA 1
ATOM 723 C C . GLU A 1 92 ? 15.756 -4.471 -0.176 1.00 86.69 92 GLU A C 1
ATOM 725 O O . GLU A 1 92 ? 16.849 -3.935 -0.012 1.00 86.69 92 GLU A O 1
ATOM 730 N N . ALA A 1 93 ? 15.139 -4.450 -1.363 1.00 78.38 93 ALA A N 1
ATOM 731 C CA . ALA A 1 93 ? 15.749 -3.935 -2.594 1.00 78.38 93 ALA A CA 1
ATOM 732 C C . ALA A 1 93 ? 15.999 -2.416 -2.597 1.00 78.38 93 ALA A C 1
ATOM 734 O O . ALA A 1 93 ? 16.709 -1.904 -3.460 1.00 78.38 93 ALA A O 1
ATOM 735 N N . VAL A 1 94 ? 15.403 -1.681 -1.659 1.00 63.88 94 VAL A N 1
ATOM 736 C CA . VAL A 1 94 ? 15.515 -0.224 -1.569 1.00 63.88 94 VAL A CA 1
ATOM 737 C C . VAL A 1 94 ? 16.218 0.121 -0.258 1.00 63.88 94 VAL A C 1
ATOM 739 O O . VAL A 1 94 ? 15.578 0.398 0.763 1.00 63.88 94 VAL A O 1
ATOM 742 N N . ILE A 1 95 ? 17.550 0.079 -0.309 1.00 51.75 95 ILE A N 1
ATOM 743 C CA . ILE A 1 95 ? 18.437 0.689 0.685 1.00 51.75 95 ILE A CA 1
ATOM 744 C C . ILE A 1 95 ? 18.478 2.189 0.367 1.00 51.75 95 ILE A C 1
ATOM 746 O O . ILE A 1 95 ? 18.729 2.566 -0.777 1.00 51.75 95 ILE A O 1
ATOM 750 N N . VAL A 1 96 ? 18.121 3.008 1.359 1.00 50.47 96 VAL A N 1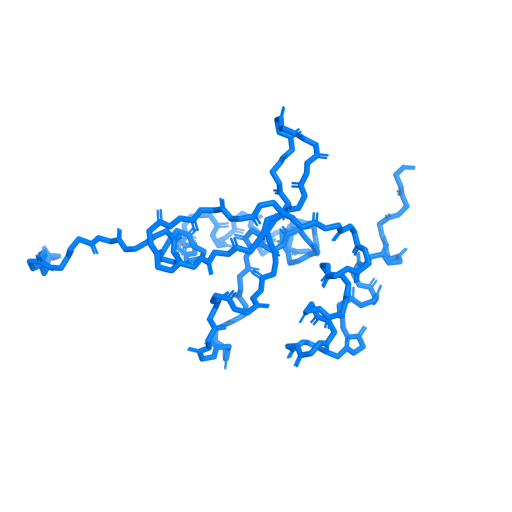
ATOM 751 C CA . VAL A 1 96 ? 18.047 4.479 1.273 1.00 50.47 96 VAL A CA 1
ATOM 752 C C . VAL A 1 96 ? 19.435 5.081 1.094 1.00 50.47 96 VAL A C 1
ATOM 754 O O . VAL A 1 96 ? 20.358 4.595 1.785 1.00 50.47 96 VAL A O 1
#

Foldseek 3Di:
DDDDPDDDAPLNQQDDDPVVVVVLVPPCVLVCLLQLSHDDPPQPCSLLQWHQDVVVRFIWGGDGNDTHTDDPVSNLVSSCVGPNVSNVCSVVVDDD

Secondary structure (DSSP, 8-state):
-PPPSSPPPGGGGGS--HHHHHHIIIIIHHHHHHTTSS--TT-S-GGGS-EEEGGGTEEEEEETTEEEEE-HHHHHHHHHHHHTHHHHHHHHS---

pLDDT: mean 81.49, std 14.35, range [43.03, 97.0]

Sequence (96 aa):
MGGSKNLPAPVDGLALCAICNAGCEGGMQAQALRYGWKVRAWVTNPERVPVFYPREMRWCRLEGTYRVPITYSVAMEMGCSVYGREWLDWHEAVIV

Radius of gyration: 13.58 Å; chains: 1; bounding box: 42×27×32 Å

=== Feature glossary ===
Legend for the data blocks above and below:

— What the protein is —

Sequence gives the chain of amino acids in standard one-letter code (A=alanine, C=cysteine, …, Y=tyrosine), read N→C. It is the only feature that is directly encoded by the gene; all structural features are derived from the folded form of this sequence.

The annotation block draws on four external resources. InterPro: which protein families and domains the sequence belongs to. GO: standardized terms for what the protein does, what process it participates in, and where in the cell it acts. CATH: which structural fold it has in the CATH hierarchy. Organism: the species of origin.

— Where its atoms are —

Atomic coordinates in PDBx/mmCIF format — the same representation the Protein Data Bank distributes. Each line of the _atom_site loop places one backbone atom in Cartesian space (units: ångströms, origin: arbitrary).

Six rendered views show the 3D structure from the faces of a cube — i.e. along ±x, ±y, ±z. Rendering representation is drawn randomly per protein from cartoon (secondary-structure ribbons), sticks (backbone bonds), or molecular surface; coloring is either N→C rainbow (blue at the N-terminus through red at the C-terminus) or one color per chain.

— Local backbone conformation —

DSSP 8-state secondary structure assigns each residue one of H (α-helix), G (3₁₀-helix), I (π-helix), E (extended β-strand), B (isolated β-bridge), T (hydrogen-bonded turn), S (bend), or '-' (coil). The assignment is computed from backbone hydrogen-bond geometry via the Kabsch–Sander algorithm.

P-SEA three-state annotation labels each residue as helix, strand, or coil based purely on the geometry of the Cα trace. It serves as a fallback when the full backbone (and thus DSSP) is unavailable.

φ (phi) and ψ (psi) are the two rotatable backbone dihedrals per residue: φ is the C(i-1)–N–Cα–C torsion, ψ is the N–Cα–C–N(i+1) torsion, both in degrees on (−180°, 180°]. α-helical residues cluster near (−60°, −45°); β-strand residues near (−120°, +130°). A Ramachandran plot is simply a scatter of (φ, ψ) for every residue.

— Global shape and packing —

Radius of gyration (Rg) is the root-mean-square distance of Cα atoms from their centroid — a single number for overall size and compactness. A globular domain of N residues has Rg ≈ 2.2·N^0.38 Å; an extended or disordered chain has a much larger Rg. The Cα contact count is the number of residue pairs whose Cα atoms are within 8 Å and are more than four positions apart in sequence — a standard proxy for tertiary packing density. The bounding box is the smallest axis-aligned box enclosing all Cα atoms.

Accessible surface area quantifies burial. A residue with SASA near zero is packed into the hydrophobic core; one with SASA >100 Å² sits on the surface. Computed here via the Shrake–Rupley numerical algorithm with a 1.4 Å probe.

The contact map is a binary N×N matrix image: pixel (i, j) is dark where Cα_i and Cα_j are within 8 Å and |i−j|>4. Because the |i−j|>4 filter removes local helical contacts, off-diagonal stripes parallel to the main diagonal indicate parallel β-sheets; stripes perpendicular to it indicate antiparallel β-sheets. The Ramachandran plot scatters every residue's (φ, ψ) pair against the sterically allowed regions. The PAE heatmap renders the predicted-aligned-error matrix.

— Structural neighborhood —

A 3Di character summarizes, for each residue, the relative orientation of the Cα frame of its nearest spatial neighbor. Because it encodes fold topology rather than chemistry, 3Di alignments detect remote structural similarity that sequence alignment misses.

Structural nearest neighbors (via Foldseek easy-search vs the PDB). Reported per hit: target PDB id, E-value, and alignment TM-score. A TM-score above ~0.5 is the conventional threshold for 'same fold'.

— Confidence and disorder —

For AlphaFold models, the B-factor field carries pLDDT — the model's own estimate of local accuracy on a 0–100 scale. Regions with pLDDT<50 should be treated as essentially unmodeled; they often correspond to intrinsically disordered segments.

B-factor (Debye–Waller factor) reflects atomic displacement in the crystal lattice. It is an experimental observable (units Å²), not a prediction; low values mean the atom is pinned down, high values mean it moves or is heterogeneous across the crystal.

Predicted Aligned Error (PAE) is an AlphaFold confidence matrix: entry (i, j) is the expected error in the position of residue j, in ångströms, when the prediction is superimposed on the true structure at residue i. Low PAE within a block of residues means that block is internally rigid and well-predicted; high PAE between two blocks means their relative placement is uncertain even if each block individually is confident.